Protein AF-A0A011PNR5-F1 (afdb_monomer_lite)

Organism: NCBI:txid1454003

Sequence (82 aa):
MKFRSNVYMKKSAGELLLTREINEIARSHDAQAVIVGTYGTSGDAVFINMKIVQPGNNIIVAAYDYVLPYNNETRVMLGRAK

pLDDT: mean 75.03, std 19.29, range [28.66, 94.94]

InterPro domains:
  IPR041215 FlgO domain [PF17680] (1-72)

Secondary structure (DSSP, 8-state):
----------SS-TT-THHHHHHHHHHHTT-S-EEEEEEEEETTEEEEEEEEEETTTTEEEEEEEEEEE--HHHHHHHS---

Structure (mmCIF, N/CA/C/O backbone):
data_AF-A0A011PNR5-F1
#
_entry.id   AF-A0A011PNR5-F1
#
loop_
_atom_site.group_PDB
_atom_site.id
_atom_site.type_symbol
_atom_site.label_atom_id
_atom_site.label_alt_id
_atom_site.label_comp_id
_atom_site.label_asym_id
_atom_site.label_entity_id
_atom_site.label_seq_id
_atom_site.pdbx_PDB_ins_code
_atom_site.Cartn_x
_atom_site.Cartn_y
_atom_site.Cartn_z
_atom_site.occupancy
_atom_site.B_iso_or_equiv
_atom_site.auth_seq_id
_atom_site.auth_comp_id
_atom_site.auth_asym_id
_atom_site.auth_atom_id
_atom_site.pdbx_PDB_model_num
ATOM 1 N N . MET A 1 1 ? -6.108 21.027 7.956 1.00 28.66 1 MET A N 1
ATOM 2 C CA . MET A 1 1 ? -4.742 20.459 8.030 1.00 28.66 1 MET A CA 1
ATOM 3 C C . MET A 1 1 ? -4.683 19.249 7.104 1.00 28.66 1 MET A C 1
ATOM 5 O O . MET A 1 1 ? -5.532 18.382 7.240 1.00 28.66 1 MET A O 1
ATOM 9 N N . LYS A 1 2 ? -3.775 19.213 6.117 1.00 29.28 2 LYS A N 1
ATOM 10 C CA . LYS A 1 2 ? -3.569 18.048 5.232 1.00 29.28 2 LYS A CA 1
ATOM 11 C C . LYS A 1 2 ? -2.312 17.310 5.701 1.00 29.28 2 LYS A C 1
ATOM 13 O O . LYS A 1 2 ? -1.215 17.815 5.489 1.00 29.28 2 LYS A O 1
ATOM 18 N N . PHE A 1 3 ? -2.470 16.158 6.349 1.00 35.34 3 PHE A N 1
ATOM 19 C CA . PHE A 1 3 ? -1.346 15.301 6.729 1.00 35.34 3 PHE A CA 1
ATOM 20 C C . PHE A 1 3 ? -0.831 14.548 5.494 1.00 35.34 3 PHE A C 1
ATOM 22 O O . PHE A 1 3 ? -1.574 13.812 4.850 1.00 35.34 3 PHE A O 1
ATOM 29 N N . ARG A 1 4 ? 0.442 14.762 5.148 1.00 47.50 4 ARG A N 1
ATOM 30 C CA . ARG A 1 4 ? 1.218 13.915 4.232 1.00 47.50 4 ARG A CA 1
ATOM 31 C C . ARG A 1 4 ? 2.141 13.060 5.098 1.00 47.50 4 ARG A C 1
ATOM 33 O O . ARG A 1 4 ? 3.241 13.494 5.422 1.00 47.50 4 ARG A O 1
ATOM 40 N N . SER A 1 5 ? 1.677 11.891 5.521 1.00 44.47 5 SER A N 1
ATOM 41 C CA . SER A 1 5 ? 2.472 10.974 6.343 1.00 44.47 5 SER A CA 1
ATOM 42 C C . SER A 1 5 ? 3.169 9.959 5.439 1.00 44.47 5 SER A C 1
ATOM 44 O O . SER A 1 5 ? 2.539 9.034 4.934 1.00 44.47 5 SER A O 1
ATOM 46 N N . ASN A 1 6 ? 4.470 10.155 5.214 1.00 40.25 6 ASN A N 1
ATOM 47 C CA . ASN A 1 6 ? 5.351 9.137 4.645 1.00 40.25 6 ASN A CA 1
ATOM 48 C C . ASN A 1 6 ? 5.555 8.036 5.694 1.00 40.25 6 ASN A C 1
ATOM 50 O O . ASN A 1 6 ? 6.201 8.261 6.715 1.00 40.25 6 ASN A O 1
ATOM 54 N N . VAL A 1 7 ? 4.999 6.855 5.442 1.00 48.81 7 VAL A N 1
ATOM 55 C CA . VAL A 1 7 ? 5.143 5.678 6.304 1.00 48.81 7 VAL A CA 1
ATOM 56 C C . VAL A 1 7 ? 6.493 5.006 6.019 1.00 48.81 7 VAL A C 1
ATOM 58 O O . VAL A 1 7 ? 6.729 4.527 4.912 1.00 48.81 7 VAL A O 1
ATOM 61 N N . TYR A 1 8 ? 7.389 4.977 7.012 1.00 45.16 8 TYR A N 1
ATOM 62 C CA . TYR A 1 8 ? 8.687 4.290 6.955 1.00 45.16 8 TYR A CA 1
ATOM 63 C C . TYR A 1 8 ? 8.604 2.939 7.682 1.00 45.16 8 TYR A C 1
ATOM 65 O O . TYR A 1 8 ? 8.187 2.873 8.836 1.00 45.16 8 TYR A O 1
ATOM 73 N N . MET A 1 9 ? 9.009 1.853 7.017 1.00 45.09 9 MET A N 1
ATOM 74 C CA . MET A 1 9 ? 8.835 0.477 7.497 1.00 45.09 9 MET A CA 1
ATOM 75 C C . MET A 1 9 ? 10.195 -0.154 7.844 1.00 45.09 9 MET A C 1
ATOM 77 O O . MET A 1 9 ? 10.998 -0.438 6.955 1.00 45.09 9 MET A O 1
ATOM 81 N N . LYS A 1 10 ? 10.474 -0.396 9.134 1.00 39.50 10 LYS A N 1
ATOM 82 C CA . LYS A 1 10 ? 11.693 -1.091 9.593 1.00 39.50 10 LYS A CA 1
ATOM 83 C C . LYS A 1 10 ? 11.409 -2.590 9.755 1.00 39.50 10 LYS A C 1
ATOM 85 O O . LYS A 1 10 ? 10.608 -2.982 10.598 1.00 39.50 10 LYS A O 1
ATOM 90 N N . LYS A 1 11 ? 12.062 -3.430 8.942 1.00 43.12 11 LYS A N 1
ATOM 91 C CA . LYS A 1 11 ? 12.056 -4.899 9.089 1.00 43.12 11 LYS A CA 1
ATOM 92 C C . LYS A 1 11 ? 12.647 -5.279 10.458 1.00 43.12 11 LYS A C 1
ATOM 94 O O . LYS A 1 11 ? 13.719 -4.778 10.789 1.00 43.12 11 LYS A O 1
ATOM 99 N N . SER A 1 12 ? 11.964 -6.169 11.188 1.00 37.91 12 SER A N 1
ATOM 100 C CA . SER A 1 12 ? 12.436 -6.942 12.365 1.00 37.91 12 SER A CA 1
ATOM 101 C C . SER A 1 12 ? 11.813 -6.672 13.747 1.00 37.91 12 SER A C 1
ATOM 103 O O . SER A 1 12 ? 12.451 -6.961 14.753 1.00 37.91 12 SER A O 1
ATOM 105 N N . ALA A 1 13 ? 10.555 -6.244 13.848 1.00 41.72 13 ALA A N 1
ATOM 106 C CA . ALA A 1 13 ? 9.759 -6.557 15.045 1.00 41.72 13 ALA A CA 1
ATOM 107 C C . ALA A 1 13 ? 8.432 -7.197 14.609 1.00 41.72 13 ALA A C 1
ATOM 109 O O . ALA A 1 13 ? 7.899 -6.855 13.559 1.00 41.72 13 ALA A O 1
ATOM 110 N N . GLY A 1 14 ? 7.928 -8.187 15.338 1.00 43.88 14 GLY A N 1
ATOM 111 C CA . GLY A 1 14 ? 6.544 -8.639 15.166 1.00 43.88 14 GLY A CA 1
ATOM 112 C C . GLY A 1 14 ? 5.595 -7.514 15.589 1.00 43.88 14 GLY A C 1
ATOM 113 O O . GLY A 1 14 ? 5.953 -6.744 16.474 1.00 43.88 14 GLY A O 1
ATOM 114 N N . GLU A 1 15 ? 4.446 -7.371 14.921 1.00 53.16 15 GLU A N 1
ATOM 115 C CA . GLU A 1 15 ? 3.393 -6.382 15.249 1.00 53.16 15 GLU A CA 1
ATOM 116 C C . GLU A 1 15 ? 3.932 -4.974 15.592 1.00 53.16 15 GLU A C 1
ATOM 118 O O . GLU A 1 15 ? 3.763 -4.424 16.677 1.00 53.16 15 GLU A O 1
ATOM 123 N N . LEU A 1 16 ? 4.652 -4.410 14.622 1.00 55.31 16 LEU A N 1
ATOM 124 C CA . LEU A 1 16 ? 5.355 -3.127 14.669 1.00 55.31 16 LEU A CA 1
ATOM 125 C C . LEU A 1 16 ? 4.405 -1.946 14.889 1.00 55.31 16 LEU A C 1
ATOM 127 O O . LEU A 1 16 ? 3.296 -1.949 14.367 1.00 55.31 16 LEU A O 1
ATOM 131 N N . LEU A 1 17 ? 4.903 -0.908 15.566 1.00 49.09 17 LEU A N 1
ATOM 132 C CA . LEU A 1 17 ? 4.390 0.470 15.737 1.00 49.09 17 LEU A CA 1
ATOM 133 C C . LEU A 1 17 ? 3.231 0.933 14.826 1.00 49.09 17 LEU A C 1
ATOM 135 O O . LEU A 1 17 ? 2.294 1.566 15.304 1.00 49.09 17 LEU A O 1
ATOM 139 N N . LEU A 1 18 ? 3.264 0.581 13.542 1.00 60.72 18 LEU A N 1
ATOM 140 C CA . LEU A 1 18 ? 2.249 0.894 12.546 1.00 60.72 18 LEU A CA 1
ATOM 141 C C . LEU A 1 18 ? 0.832 0.437 12.922 1.00 60.72 18 LEU A C 1
ATOM 143 O O . LEU A 1 18 ? -0.110 1.191 12.718 1.00 60.72 18 LEU A O 1
ATOM 147 N N . THR A 1 19 ? 0.647 -0.753 13.500 1.00 64.06 19 THR A N 1
ATOM 148 C CA . THR A 1 19 ? -0.696 -1.211 13.911 1.00 64.06 19 THR A CA 1
ATOM 149 C C . THR A 1 19 ? -1.276 -0.301 14.995 1.00 64.06 19 THR A C 1
ATOM 151 O O . THR A 1 19 ? -2.465 0.016 14.982 1.00 64.06 19 THR A O 1
ATOM 154 N N . ARG A 1 20 ? -0.430 0.177 15.917 1.00 69.38 20 ARG A N 1
ATOM 155 C CA . ARG A 1 20 ? -0.839 1.113 16.970 1.00 69.38 20 ARG A CA 1
ATOM 156 C C . ARG A 1 20 ? -1.172 2.490 16.396 1.00 69.38 20 ARG A C 1
ATOM 158 O O . ARG A 1 20 ? -2.218 3.031 16.736 1.00 69.38 20 ARG A O 1
ATOM 165 N N . GLU A 1 21 ? -0.338 3.014 15.502 1.00 73.38 21 GLU A N 1
ATOM 166 C CA . GLU A 1 21 ? -0.580 4.296 14.826 1.00 73.38 21 GLU A CA 1
ATOM 167 C C . GLU A 1 21 ? -1.844 4.256 13.953 1.00 73.38 21 GLU A C 1
ATOM 169 O O . GLU A 1 21 ? -2.661 5.170 14.012 1.00 73.38 21 GLU A O 1
ATOM 174 N N . ILE A 1 22 ? -2.064 3.171 13.202 1.00 74.88 22 ILE A N 1
ATOM 175 C CA . ILE A 1 22 ? -3.280 2.962 12.401 1.00 74.88 22 ILE A CA 1
ATOM 176 C C . ILE A 1 22 ? -4.518 2.943 13.299 1.00 74.88 22 ILE A C 1
ATOM 178 O O . ILE A 1 22 ? -5.515 3.585 12.976 1.00 74.88 22 ILE A O 1
ATOM 182 N N . ASN A 1 23 ? -4.459 2.246 14.437 1.00 78.50 23 ASN A N 1
ATOM 183 C CA . ASN A 1 23 ? -5.569 2.199 15.387 1.00 78.50 23 ASN A CA 1
ATOM 184 C C . ASN A 1 23 ? -5.869 3.575 15.997 1.00 78.50 23 ASN A C 1
ATOM 186 O O . ASN A 1 23 ? -7.034 3.918 16.190 1.00 78.50 23 ASN A O 1
ATOM 190 N N . GLU A 1 24 ? -4.841 4.365 16.297 1.00 80.38 24 GLU A N 1
ATOM 191 C CA . GLU A 1 24 ? -4.992 5.705 16.866 1.00 80.38 24 GLU A CA 1
ATOM 192 C C . GLU A 1 24 ? -5.560 6.701 15.846 1.00 80.38 24 GLU A C 1
ATOM 194 O O . GLU A 1 24 ? -6.527 7.402 16.145 1.00 80.38 24 GLU A O 1
ATOM 199 N N . ILE A 1 25 ? -5.035 6.700 14.617 1.00 79.81 25 ILE A N 1
ATOM 200 C CA . ILE A 1 25 ? -5.519 7.540 13.510 1.00 79.81 25 ILE A CA 1
ATOM 201 C C . ILE A 1 25 ? -6.951 7.159 13.125 1.00 79.81 25 ILE A C 1
ATOM 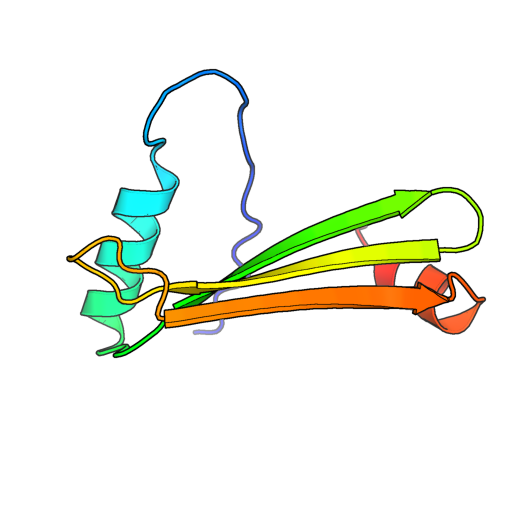203 O O . ILE A 1 25 ? -7.789 8.025 12.888 1.00 79.81 25 ILE A O 1
ATOM 207 N N . ALA A 1 26 ? -7.268 5.866 13.080 1.00 82.88 26 ALA A N 1
ATOM 208 C CA . ALA A 1 26 ? -8.623 5.431 12.781 1.00 82.88 26 ALA A CA 1
ATOM 209 C C . ALA A 1 26 ? -9.626 5.911 13.834 1.00 82.88 26 ALA A C 1
ATOM 211 O O . ALA A 1 26 ? -10.701 6.383 13.481 1.00 82.88 26 ALA A O 1
ATOM 212 N N . ARG A 1 27 ? -9.262 5.843 15.121 1.00 83.06 27 ARG A N 1
ATOM 213 C CA . ARG A 1 2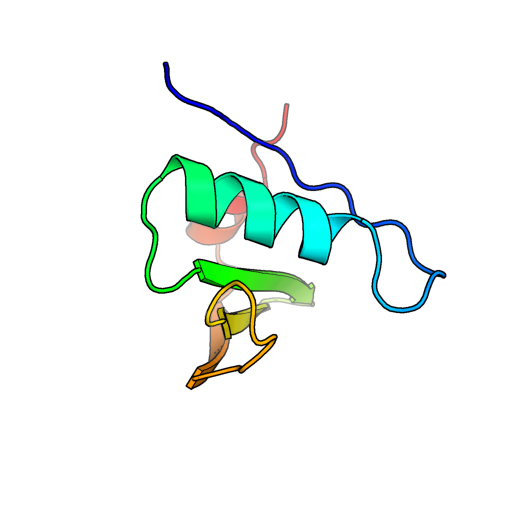7 ? -10.103 6.352 16.212 1.00 83.06 27 ARG A CA 1
ATOM 214 C C . ARG A 1 27 ? -10.264 7.867 16.157 1.00 83.06 27 ARG A C 1
ATOM 216 O O . ARG A 1 27 ? -11.365 8.353 16.388 1.00 83.06 27 ARG A O 1
ATOM 223 N N . SER A 1 28 ? -9.201 8.613 15.850 1.00 85.88 28 SER A N 1
ATOM 224 C CA . SER A 1 28 ? -9.274 10.079 15.771 1.00 85.88 28 SER A CA 1
ATOM 225 C C . SER A 1 28 ? -10.113 10.580 14.591 1.00 85.88 28 SER A C 1
ATOM 227 O O . SER A 1 28 ? -10.625 11.697 14.640 1.00 85.88 28 SER A O 1
ATOM 229 N N . HIS A 1 29 ? -10.283 9.753 13.558 1.00 83.88 29 HIS A N 1
ATOM 230 C CA . HIS A 1 29 ? -11.063 10.063 12.360 1.00 83.88 29 HIS A CA 1
ATOM 231 C C . HIS A 1 29 ? -12.386 9.288 12.238 1.00 83.88 29 HIS A C 1
ATOM 233 O O . HIS A 1 29 ? -13.011 9.365 11.183 1.00 83.88 29 HIS A O 1
ATOM 239 N N . ASP A 1 30 ? -12.810 8.559 13.278 1.00 84.75 30 ASP A N 1
ATOM 240 C CA . ASP A 1 30 ? -14.002 7.687 13.268 1.00 84.75 30 ASP A CA 1
ATOM 241 C C . ASP A 1 30 ? -14.055 6.748 12.041 1.00 84.75 30 ASP A C 1
ATOM 243 O O . ASP A 1 30 ? -15.084 6.522 11.401 1.00 84.75 30 ASP A O 1
ATOM 247 N N . ALA A 1 31 ? -12.889 6.228 11.652 1.00 84.75 31 ALA A N 1
ATOM 248 C CA . ALA A 1 31 ? -12.743 5.402 10.466 1.00 84.75 31 ALA A CA 1
ATOM 249 C C . ALA A 1 31 ? -13.162 3.956 10.759 1.00 84.75 31 ALA A C 1
ATOM 251 O O . ALA A 1 31 ? -12.536 3.254 11.554 1.00 84.75 31 ALA A O 1
ATOM 252 N N . GLN A 1 32 ? -14.180 3.481 10.042 1.00 87.12 32 GLN A N 1
ATOM 253 C CA . GLN A 1 32 ? -14.664 2.098 10.138 1.00 87.12 32 GLN A CA 1
ATOM 254 C C . GLN A 1 32 ? -13.725 1.083 9.462 1.00 87.12 32 GLN A C 1
ATOM 256 O O . GLN A 1 32 ? -13.742 -0.101 9.795 1.00 87.12 32 GLN A O 1
ATOM 261 N N . ALA A 1 33 ? -12.901 1.541 8.516 1.00 85.62 33 ALA A N 1
ATOM 262 C CA . ALA A 1 33 ? -11.941 0.725 7.787 1.00 85.62 33 ALA A CA 1
ATOM 263 C C . ALA A 1 33 ? -10.741 1.564 7.329 1.00 85.62 33 ALA A C 1
ATOM 265 O O . ALA A 1 33 ? -10.879 2.745 7.008 1.00 85.62 33 ALA A O 1
ATOM 266 N N . VAL A 1 34 ? -9.568 0.936 7.255 1.00 84.62 34 VAL A N 1
ATOM 267 C CA . VAL A 1 34 ? -8.333 1.533 6.733 1.00 84.62 34 VAL A CA 1
ATOM 268 C C . VAL A 1 34 ? -7.809 0.673 5.591 1.00 84.62 34 VAL A C 1
ATOM 270 O O . VAL A 1 34 ? -7.699 -0.544 5.719 1.00 84.62 34 VAL A O 1
ATOM 273 N N . ILE A 1 35 ? -7.465 1.308 4.471 1.00 85.94 35 ILE A N 1
ATOM 274 C CA . ILE A 1 35 ? -6.793 0.635 3.358 1.00 85.94 35 ILE A CA 1
ATOM 275 C C . ILE A 1 35 ? -5.289 0.746 3.575 1.00 85.94 35 ILE A C 1
ATOM 277 O O . ILE A 1 35 ? -4.744 1.846 3.662 1.00 85.94 35 ILE A O 1
ATOM 281 N N . VAL A 1 36 ? -4.621 -0.398 3.637 1.00 85.44 36 VAL A N 1
ATOM 282 C CA . VAL A 1 36 ? -3.162 -0.499 3.685 1.00 85.44 36 VAL A CA 1
ATOM 283 C C . VAL A 1 36 ? -2.673 -1.244 2.459 1.00 85.44 36 VAL A C 1
ATOM 285 O O . VAL A 1 36 ? -3.358 -2.120 1.936 1.00 85.44 36 VAL A O 1
ATOM 288 N N . GLY A 1 37 ? -1.479 -0.918 1.988 1.00 84.38 37 GLY A N 1
ATOM 289 C CA . GLY A 1 37 ? -0.924 -1.600 0.835 1.00 84.38 37 GLY A CA 1
ATOM 290 C C . GLY A 1 37 ? 0.556 -1.345 0.662 1.00 84.38 37 GLY A C 1
ATOM 291 O O . GLY A 1 37 ? 1.111 -0.384 1.195 1.00 84.38 37 GLY A O 1
ATOM 292 N N . THR A 1 38 ? 1.189 -2.227 -0.094 1.00 86.62 38 THR A N 1
ATOM 293 C CA . THR A 1 38 ? 2.585 -2.100 -0.501 1.00 86.62 38 THR A CA 1
ATOM 294 C C . THR A 1 38 ? 2.657 -2.167 -2.008 1.00 86.62 38 THR A C 1
ATOM 296 O O . THR A 1 38 ? 1.904 -2.919 -2.628 1.00 86.62 38 THR A O 1
ATOM 299 N N . TYR A 1 39 ? 3.599 -1.437 -2.589 1.00 89.81 39 TYR A N 1
ATOM 300 C CA . TYR A 1 39 ? 3.919 -1.572 -3.998 1.00 89.81 39 TYR A CA 1
ATOM 301 C C . TYR A 1 39 ? 5.407 -1.857 -4.181 1.00 89.81 39 TYR A C 1
ATOM 303 O O . TYR A 1 39 ? 6.235 -1.468 -3.356 1.00 89.81 39 TYR A O 1
ATOM 311 N N . GLY A 1 40 ? 5.737 -2.541 -5.270 1.00 86.19 40 GLY A N 1
ATOM 312 C CA . GLY A 1 40 ? 7.106 -2.825 -5.674 1.00 86.19 40 GLY A CA 1
ATOM 313 C C . GLY A 1 40 ? 7.221 -2.864 -7.190 1.00 86.19 40 GLY A C 1
ATOM 314 O O . GLY A 1 40 ? 6.307 -3.316 -7.874 1.00 86.19 40 GLY A O 1
ATOM 315 N N . THR A 1 41 ? 8.338 -2.382 -7.722 1.00 88.19 41 THR A N 1
ATOM 316 C CA . THR A 1 41 ? 8.612 -2.381 -9.164 1.00 88.19 41 THR A CA 1
ATOM 317 C C . THR A 1 41 ? 9.561 -3.520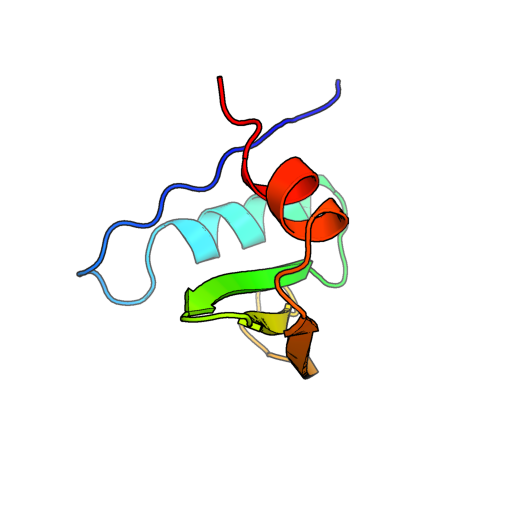 -9.521 1.00 88.19 41 THR A C 1
ATOM 319 O O . THR A 1 41 ? 10.566 -3.710 -8.836 1.00 88.19 41 THR A O 1
ATOM 322 N N . SER A 1 42 ? 9.279 -4.255 -10.595 1.00 84.88 42 SER A N 1
ATOM 323 C CA . SER A 1 42 ? 10.180 -5.269 -11.151 1.00 84.88 42 SER A CA 1
ATOM 324 C C . SER A 1 42 ? 9.956 -5.404 -12.655 1.00 84.88 42 SER A C 1
ATOM 326 O O . SER A 1 42 ? 8.827 -5.624 -13.094 1.00 84.88 42 SER A O 1
ATOM 328 N N . GLY A 1 43 ? 11.025 -5.257 -13.443 1.00 88.50 43 GLY A N 1
ATOM 329 C CA . GLY A 1 43 ? 10.935 -5.176 -14.903 1.00 88.50 43 GLY A CA 1
ATOM 330 C C . GLY A 1 43 ? 9.966 -4.077 -15.347 1.00 88.50 43 GLY A C 1
ATOM 331 O O . GLY A 1 43 ? 9.996 -2.969 -14.811 1.00 88.50 43 GLY A O 1
ATOM 332 N N . ASP A 1 44 ? 9.068 -4.426 -16.267 1.00 91.38 44 ASP A N 1
ATOM 333 C CA . ASP A 1 44 ? 8.031 -3.531 -16.794 1.00 91.38 44 ASP A CA 1
ATOM 334 C C . ASP A 1 44 ? 6.704 -3.634 -16.018 1.00 91.38 44 ASP A C 1
ATOM 336 O O . ASP A 1 44 ? 5.626 -3.401 -16.567 1.00 91.38 44 ASP A O 1
ATOM 340 N N . ALA A 1 45 ? 6.758 -3.997 -14.734 1.00 92.94 45 ALA A N 1
ATOM 341 C CA . ALA A 1 45 ? 5.579 -4.160 -13.893 1.00 92.94 45 ALA A CA 1
ATOM 342 C C . ALA A 1 45 ? 5.734 -3.505 -12.515 1.00 92.94 45 ALA A C 1
ATOM 344 O O . ALA A 1 45 ? 6.796 -3.517 -11.886 1.00 92.94 45 ALA A O 1
ATOM 345 N N . VAL A 1 46 ? 4.620 -2.975 -12.017 1.00 92.19 46 VAL A N 1
ATOM 346 C CA . VAL A 1 46 ? 4.434 -2.541 -10.635 1.00 92.19 46 VAL A CA 1
ATOM 347 C C . VAL A 1 46 ? 3.436 -3.489 -9.987 1.00 92.19 46 VAL A C 1
ATOM 349 O O . VAL A 1 46 ? 2.274 -3.559 -10.384 1.00 92.19 46 VAL A O 1
ATOM 352 N N . PHE A 1 47 ? 3.896 -4.217 -8.981 1.00 90.94 47 PHE A N 1
ATOM 353 C CA . PHE A 1 47 ? 3.079 -5.113 -8.179 1.00 90.94 47 PHE A CA 1
ATOM 354 C C . PHE A 1 47 ? 2.520 -4.332 -7.004 1.00 90.94 47 PHE A C 1
ATOM 356 O O . PHE A 1 47 ? 3.280 -3.700 -6.270 1.00 90.94 47 PHE A O 1
ATOM 363 N N . ILE A 1 48 ? 1.205 -4.367 -6.829 1.00 91.19 48 ILE A N 1
ATOM 364 C CA . ILE A 1 48 ? 0.498 -3.655 -5.771 1.00 91.19 48 ILE A CA 1
ATOM 365 C C . ILE A 1 48 ? -0.313 -4.680 -4.985 1.00 91.19 48 ILE A C 1
ATOM 367 O O . ILE A 1 48 ? -1.153 -5.369 -5.555 1.00 91.19 48 ILE A O 1
ATOM 371 N N . ASN A 1 49 ? -0.084 -4.740 -3.677 1.00 88.88 49 ASN A N 1
ATOM 372 C CA . ASN A 1 49 ? -0.929 -5.466 -2.736 1.00 88.88 49 ASN A CA 1
ATOM 373 C C . ASN A 1 49 ? -1.724 -4.453 -1.916 1.00 88.88 49 ASN A C 1
ATOM 375 O O . ASN A 1 49 ? -1.141 -3.514 -1.371 1.00 88.88 49 ASN A O 1
ATOM 379 N N . MET A 1 50 ? -3.034 -4.650 -1.809 1.00 89.44 50 MET A N 1
ATOM 380 C CA . MET A 1 50 ? -3.928 -3.823 -1.000 1.00 89.44 50 MET A CA 1
ATOM 381 C C . MET A 1 50 ? -4.758 -4.693 -0.065 1.00 89.44 50 MET A C 1
ATOM 383 O O . MET A 1 50 ? -5.192 -5.783 -0.433 1.00 89.44 50 MET A O 1
ATOM 387 N N . LYS A 1 51 ? -5.006 -4.195 1.144 1.00 88.50 51 LYS A N 1
ATOM 388 C CA . LYS A 1 51 ? -5.820 -4.840 2.174 1.00 88.50 51 LYS A CA 1
ATOM 389 C C . LYS A 1 51 ? -6.705 -3.807 2.852 1.00 88.50 51 LYS A C 1
ATOM 391 O O . LYS A 1 51 ? -6.242 -2.724 3.201 1.00 88.50 51 LYS A O 1
ATOM 396 N N . ILE A 1 52 ? -7.963 -4.160 3.066 1.00 89.00 52 ILE A N 1
ATOM 397 C CA . ILE A 1 52 ? -8.894 -3.399 3.894 1.00 89.00 52 ILE A CA 1
ATOM 398 C C . ILE A 1 52 ? -8.838 -3.997 5.292 1.00 89.00 52 ILE A C 1
ATOM 400 O O . ILE A 1 52 ? -9.136 -5.177 5.467 1.00 89.00 52 ILE A O 1
ATOM 404 N N . VAL A 1 53 ? -8.444 -3.193 6.272 1.00 86.38 53 VAL A N 1
ATOM 405 C CA . VAL A 1 53 ? -8.282 -3.600 7.667 1.00 86.38 53 VAL A CA 1
ATOM 406 C C . VAL A 1 53 ? -9.307 -2.871 8.518 1.00 86.38 53 VAL A C 1
ATOM 408 O O . VAL A 1 53 ? -9.439 -1.651 8.424 1.00 86.38 53 VAL A O 1
ATOM 411 N N . GLN A 1 54 ? -10.016 -3.612 9.363 1.00 86.44 54 GLN A N 1
ATOM 412 C CA . GLN A 1 54 ? -10.846 -3.031 10.403 1.00 86.44 54 GLN A CA 1
ATOM 413 C C . GLN A 1 54 ? -9.955 -2.652 11.606 1.00 86.44 54 GLN A C 1
ATOM 415 O O . GLN A 1 54 ? -9.254 -3.505 12.162 1.00 86.44 54 GLN A O 1
ATOM 420 N N . PRO A 1 55 ? -9.927 -1.371 12.007 1.00 79.31 55 PRO A N 1
ATOM 421 C CA . PRO A 1 55 ? -9.105 -0.915 13.122 1.00 79.31 55 PRO A CA 1
ATOM 422 C C . PRO A 1 55 ? -9.591 -1.486 14.459 1.00 79.31 55 PRO A C 1
ATOM 424 O O . PRO A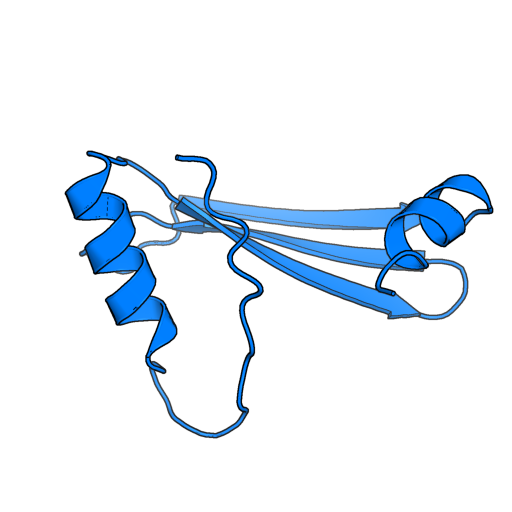 1 55 ? -10.788 -1.614 14.706 1.00 79.31 55 PRO A O 1
ATOM 427 N N . GLY A 1 56 ? -8.658 -1.806 15.354 1.00 75.69 56 GLY A N 1
ATOM 428 C CA . GLY A 1 56 ? -8.942 -2.247 16.723 1.00 75.69 56 GLY A CA 1
ATOM 429 C C . GLY A 1 56 ? -9.223 -3.742 16.909 1.00 75.69 56 GLY A C 1
ATOM 430 O O . GLY A 1 56 ? -9.112 -4.212 18.037 1.00 75.69 56 GLY A O 1
ATOM 431 N N . ASN A 1 57 ? -9.526 -4.493 15.847 1.00 74.50 57 ASN A N 1
ATOM 432 C CA . ASN A 1 57 ? -9.694 -5.953 15.901 1.00 74.50 57 ASN A CA 1
ATOM 433 C C . ASN A 1 57 ? -8.707 -6.724 14.999 1.00 74.50 57 ASN A C 1
ATOM 435 O O . ASN A 1 57 ? -8.767 -7.949 14.953 1.00 74.50 57 ASN A O 1
ATOM 439 N N . ASN A 1 58 ? -7.794 -6.024 14.310 1.00 68.38 58 ASN A N 1
ATOM 440 C CA . ASN A 1 58 ? -6.805 -6.587 13.378 1.00 68.38 58 ASN A CA 1
ATOM 441 C C . ASN A 1 58 ? -7.414 -7.493 12.280 1.00 68.38 58 ASN A C 1
ATOM 443 O O . ASN A 1 58 ? -6.725 -8.355 11.731 1.00 68.38 58 ASN A O 1
ATOM 447 N N . ILE A 1 59 ? -8.689 -7.302 11.922 1.00 82.94 59 ILE A N 1
ATOM 448 C CA . ILE A 1 59 ? -9.354 -8.116 10.897 1.00 82.94 59 ILE A CA 1
ATOM 449 C C . ILE A 1 59 ? -9.083 -7.536 9.508 1.00 82.94 59 ILE A C 1
ATOM 451 O O . ILE A 1 59 ? -9.303 -6.351 9.266 1.00 82.94 59 ILE A O 1
ATOM 455 N N . ILE A 1 60 ? -8.660 -8.386 8.569 1.00 87.38 60 ILE A N 1
ATOM 456 C CA . ILE A 1 60 ? -8.613 -8.054 7.140 1.00 87.38 60 ILE A CA 1
ATOM 457 C C . ILE A 1 60 ? -9.965 -8.425 6.526 1.00 87.38 60 ILE A C 1
ATOM 459 O O . ILE A 1 60 ? -10.336 -9.595 6.503 1.00 87.38 60 ILE A O 1
ATOM 463 N N . VAL A 1 61 ? -10.689 -7.427 6.028 1.00 90.44 61 VAL A N 1
ATOM 464 C CA . VAL A 1 61 ? -12.028 -7.582 5.436 1.00 90.44 61 VAL A CA 1
ATOM 465 C C . VAL A 1 61 ? -11.939 -7.967 3.960 1.00 90.44 61 VAL A C 1
ATOM 467 O O . VAL A 1 61 ? -12.757 -8.730 3.458 1.00 90.44 61 VAL A O 1
ATOM 470 N N . ALA A 1 62 ? -10.930 -7.452 3.258 1.00 90.12 62 ALA A N 1
ATOM 471 C CA . ALA A 1 62 ? -10.677 -7.767 1.859 1.00 90.12 62 ALA A CA 1
ATOM 472 C C . ALA A 1 62 ? -9.195 -7.590 1.529 1.00 90.12 62 ALA A C 1
ATOM 474 O O . ALA A 1 62 ? -8.510 -6.768 2.141 1.00 90.12 62 ALA A O 1
ATOM 475 N N . ALA A 1 63 ? -8.716 -8.326 0.532 1.00 91.00 63 ALA A N 1
ATOM 476 C CA . ALA A 1 63 ? -7.394 -8.148 -0.047 1.00 91.00 63 ALA A CA 1
ATOM 477 C C . ALA A 1 63 ? -7.491 -8.210 -1.572 1.00 91.00 63 ALA A C 1
ATOM 479 O O . ALA A 1 63 ? -8.307 -8.957 -2.111 1.00 91.00 63 ALA A O 1
ATOM 480 N N . TYR A 1 64 ? -6.673 -7.415 -2.253 1.00 93.00 64 TYR A N 1
ATOM 481 C CA . TYR A 1 64 ? -6.611 -7.397 -3.705 1.00 93.00 64 TYR A CA 1
ATOM 482 C C . TYR A 1 64 ? -5.179 -7.177 -4.175 1.00 93.00 64 TYR A C 1
ATOM 484 O O . TYR A 1 64 ? -4.475 -6.302 -3.663 1.00 93.00 64 TYR A O 1
ATOM 492 N N . ASP A 1 65 ? -4.785 -7.959 -5.171 1.00 92.56 65 ASP A N 1
ATOM 493 C CA . ASP A 1 65 ? -3.502 -7.844 -5.844 1.00 92.56 65 ASP A CA 1
ATOM 494 C C . ASP A 1 65 ? -3.716 -7.319 -7.256 1.00 92.56 65 ASP A C 1
ATOM 496 O O . ASP A 1 65 ? -4.616 -7.754 -7.978 1.00 92.56 65 ASP A O 1
ATOM 500 N N . TYR A 1 66 ? -2.880 -6.367 -7.651 1.00 93.19 66 TYR A N 1
ATOM 501 C CA . TYR A 1 66 ? -2.947 -5.755 -8.965 1.00 93.19 66 TYR A CA 1
ATOM 502 C C . TYR A 1 66 ? -1.556 -5.599 -9.564 1.00 93.19 66 TYR A C 1
ATOM 504 O O . TYR A 1 66 ? -0.604 -5.213 -8.883 1.00 93.19 66 TYR A O 1
ATOM 512 N N . VAL A 1 67 ? -1.458 -5.872 -10.863 1.00 94.94 67 VAL A N 1
ATOM 513 C CA . VAL A 1 67 ? -0.245 -5.646 -11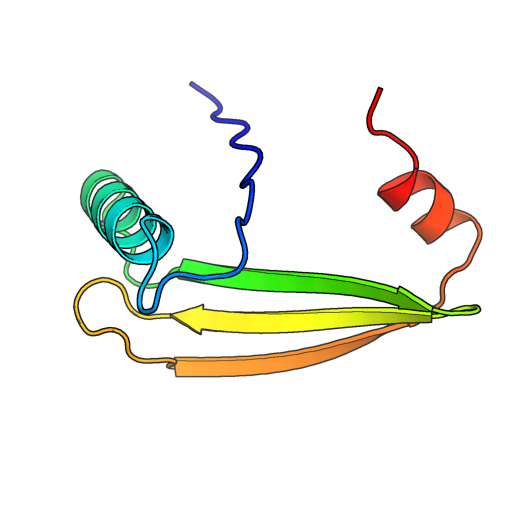.644 1.00 94.94 67 VAL A CA 1
ATOM 514 C C . VAL A 1 67 ? -0.512 -4.497 -12.596 1.00 94.94 67 VAL A C 1
ATOM 516 O O . VAL A 1 67 ? -1.367 -4.580 -13.476 1.00 94.94 67 VAL A O 1
ATOM 519 N N . LEU A 1 68 ? 0.226 -3.413 -12.403 1.00 93.06 68 LEU A N 1
ATOM 520 C CA . LEU A 1 68 ? 0.166 -2.237 -13.252 1.00 93.06 68 LEU A CA 1
ATOM 521 C C . LEU A 1 68 ? 1.371 -2.244 -14.210 1.00 93.06 68 LEU A C 1
ATOM 523 O O . LEU A 1 68 ? 2.493 -2.447 -13.745 1.00 93.06 68 LEU A O 1
ATOM 527 N N . PRO A 1 69 ? 1.188 -1.997 -15.520 1.00 94.81 69 PRO A N 1
ATOM 528 C CA . PRO A 1 69 ? 2.308 -1.859 -16.448 1.00 94.81 69 PRO A CA 1
ATOM 529 C C . PRO A 1 69 ? 3.209 -0.683 -16.065 1.00 94.81 69 PRO A C 1
ATOM 531 O O . PRO A 1 69 ? 2.719 0.426 -15.854 1.00 94.81 69 PRO A O 1
ATOM 534 N N . TYR A 1 70 ? 4.521 -0.901 -16.024 1.00 91.56 70 TYR A N 1
ATOM 535 C CA . TYR A 1 70 ? 5.511 0.133 -15.727 1.00 91.56 70 TYR A CA 1
ATOM 536 C C . TYR A 1 70 ? 5.908 0.913 -16.992 1.00 91.56 70 TYR A C 1
ATOM 538 O O . TYR A 1 70 ? 7.027 0.847 -17.491 1.00 91.56 70 TYR A O 1
ATOM 546 N N . ASN A 1 71 ? 4.935 1.635 -17.544 1.00 90.50 71 ASN A N 1
ATOM 547 C CA . ASN A 1 71 ? 5.086 2.528 -18.693 1.00 90.50 71 ASN A CA 1
ATOM 548 C C . ASN A 1 71 ? 5.600 3.933 -18.302 1.00 90.50 71 ASN A C 1
ATOM 550 O O . ASN A 1 71 ? 5.905 4.229 -17.145 1.00 90.50 71 ASN A O 1
ATOM 554 N N . ASN A 1 72 ? 5.697 4.834 -19.282 1.00 90.25 72 ASN A N 1
ATOM 555 C CA . ASN A 1 72 ? 6.189 6.196 -19.063 1.00 90.25 72 ASN A CA 1
ATOM 556 C C . ASN A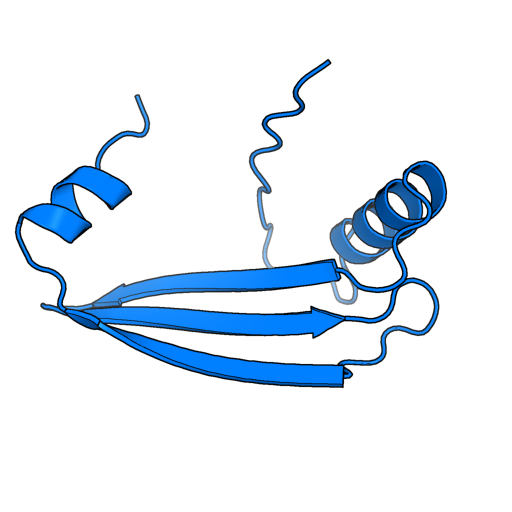 1 72 ? 5.355 6.967 -18.032 1.00 90.25 72 ASN A C 1
ATOM 558 O O . ASN A 1 72 ? 5.911 7.699 -17.214 1.00 90.25 72 ASN A O 1
ATOM 562 N N . GLU A 1 73 ? 4.041 6.783 -18.055 1.00 89.25 73 GLU A N 1
ATOM 563 C CA . GLU A 1 73 ? 3.075 7.441 -17.186 1.00 89.25 73 GLU A CA 1
ATOM 564 C C . GLU A 1 73 ? 3.294 7.021 -15.729 1.00 89.25 73 GLU A C 1
ATOM 566 O O . GLU A 1 73 ? 3.514 7.858 -14.851 1.00 89.25 73 GLU A O 1
ATOM 571 N N . THR A 1 74 ? 3.323 5.714 -15.475 1.00 88.81 74 THR A N 1
ATOM 572 C CA . THR A 1 74 ? 3.536 5.155 -14.132 1.00 88.81 74 THR A CA 1
ATOM 573 C C . THR A 1 74 ? 4.943 5.428 -13.610 1.00 88.81 74 THR A C 1
ATOM 575 O O . THR A 1 74 ? 5.116 5.715 -12.424 1.00 88.81 74 THR A O 1
ATOM 578 N N . ARG A 1 75 ? 5.951 5.466 -14.488 1.00 86.56 75 ARG A N 1
ATOM 579 C CA . ARG A 1 75 ? 7.312 5.897 -14.144 1.00 86.56 75 ARG A CA 1
ATOM 580 C C . ARG A 1 75 ? 7.361 7.338 -13.645 1.00 86.56 75 ARG A C 1
ATOM 582 O O . ARG A 1 75 ? 8.037 7.605 -12.653 1.00 86.56 75 ARG A O 1
ATOM 589 N N . VAL A 1 76 ? 6.636 8.263 -14.277 1.00 88.25 76 VAL A N 1
ATOM 590 C CA . VAL A 1 76 ? 6.544 9.658 -13.804 1.00 88.25 76 VAL A CA 1
ATOM 591 C C . VAL A 1 76 ? 5.816 9.742 -12.459 1.00 88.25 76 VAL A C 1
ATOM 593 O O . VAL A 1 76 ? 6.226 10.525 -11.601 1.00 88.25 76 VAL A O 1
ATOM 596 N N . MET A 1 77 ? 4.775 8.928 -12.253 1.00 86.62 77 MET A N 1
ATOM 597 C CA . MET A 1 77 ? 4.029 8.882 -10.989 1.00 86.62 77 MET A CA 1
ATOM 598 C C . MET A 1 77 ? 4.877 8.360 -9.821 1.00 86.62 77 MET A C 1
ATOM 600 O O . MET A 1 77 ? 4.771 8.890 -8.717 1.00 86.62 77 MET A O 1
ATOM 604 N N . LEU A 1 78 ? 5.736 7.362 -10.057 1.00 83.94 78 LEU A N 1
ATOM 605 C CA . LEU A 1 78 ? 6.620 6.792 -9.032 1.00 83.94 78 LEU A CA 1
ATOM 606 C C . LEU A 1 78 ? 7.923 7.590 -8.838 1.00 83.94 78 LEU A C 1
ATOM 608 O O . LEU A 1 78 ? 8.506 7.572 -7.759 1.00 83.94 78 LEU A O 1
ATOM 612 N N . GLY A 1 79 ? 8.383 8.306 -9.868 1.00 73.12 79 GLY A N 1
ATOM 613 C CA . GLY A 1 79 ? 9.692 8.968 -9.909 1.00 73.12 79 GLY A CA 1
ATOM 614 C C . GLY A 1 79 ? 9.774 10.378 -9.309 1.00 73.12 79 GLY A C 1
ATOM 615 O O . GLY A 1 79 ? 10.824 11.010 -9.414 1.00 73.12 79 GLY A O 1
ATOM 616 N N . ARG A 1 80 ? 8.711 10.914 -8.692 1.00 53.94 80 ARG A N 1
ATOM 617 C CA . ARG A 1 80 ? 8.740 12.235 -8.031 1.00 53.94 80 ARG A CA 1
ATOM 618 C C . ARG A 1 80 ? 8.658 12.126 -6.509 1.00 53.94 80 ARG A C 1
ATOM 620 O O . ARG A 1 80 ? 7.683 12.542 -5.894 1.00 53.94 80 ARG A O 1
ATOM 627 N N . ALA A 1 81 ? 9.744 11.644 -5.916 1.00 49.59 81 ALA A N 1
ATOM 628 C CA . ALA A 1 81 ? 10.149 12.028 -4.569 1.00 49.59 81 ALA A CA 1
ATOM 629 C C . ALA A 1 81 ? 11.468 12.806 -4.690 1.00 49.59 81 ALA A C 1
ATOM 631 O O . ALA A 1 81 ? 12.547 12.220 -4.751 1.00 49.59 81 ALA A O 1
ATOM 632 N N . LYS A 1 82 ? 11.358 14.129 -4.820 1.00 39.69 82 LYS A N 1
ATOM 633 C CA . LYS A 1 82 ? 12.426 15.065 -4.466 1.00 39.69 82 LYS A CA 1
ATOM 634 C C . LYS A 1 82 ? 11.960 15.838 -3.247 1.00 39.69 82 LYS A C 1
ATOM 636 O O . LYS A 1 82 ? 10.769 16.223 -3.254 1.00 39.69 82 LYS A O 1
#

Radius of gyration: 14.98 Å; chains: 1; bounding box: 27×29×36 Å

Foldseek 3Di:
DDDPDDDDDDPDDPPDPVLVVVLVVCVVVVNQWDKDWDWDDDDQKIKIKIFIAGRPPRDTPDIDIDIDGNDPVVCVVVVPDD